Protein AF-A0A346AWR7-F1 (afdb_monomer_lite)

Sequence (156 aa):
MKKRSVLVGLLVLCMLILGGCGEKEKFDKAHAEVMQLMKQAVAVKAENVKVRTNKDFTYNAEDLQKQDEAISAAEQKNQEIMDQVNAKLKEMEEYAESDSSLAPQLESIKTAVEQREKQWQQGIAERKSIANMLKQAVPAGPPSNPWKDVSKFKDQ

Structure (mmCIF, N/CA/C/O backbone):
data_AF-A0A346AWR7-F1
#
_entry.id   AF-A0A346AWR7-F1
#
loop_
_atom_site.group_PDB
_atom_site.id
_atom_site.type_symbol
_atom_site.label_atom_id
_atom_site.label_alt_id
_atom_site.label_comp_id
_atom_site.label_asym_id
_atom_site.label_entity_id
_atom_site.label_seq_id
_atom_site.pdbx_PDB_ins_code
_atom_site.Cartn_x
_atom_site.Cartn_y
_atom_site.Cartn_z
_atom_site.occupancy
_atom_site.B_iso_or_equiv
_atom_site.auth_seq_id
_atom_site.auth_comp_id
_atom_site.auth_asym_id
_atom_site.auth_atom_id
_atom_site.pdbx_PDB_model_num
ATOM 1 N N . MET A 1 1 ? -19.294 -3.311 -28.757 1.00 40.44 1 MET A N 1
ATOM 2 C CA . MET A 1 1 ? -19.649 -3.797 -27.404 1.00 40.44 1 MET A CA 1
ATOM 3 C C . MET A 1 1 ? -18.389 -4.240 -26.668 1.00 40.44 1 MET A C 1
ATOM 5 O O . MET A 1 1 ? -17.868 -5.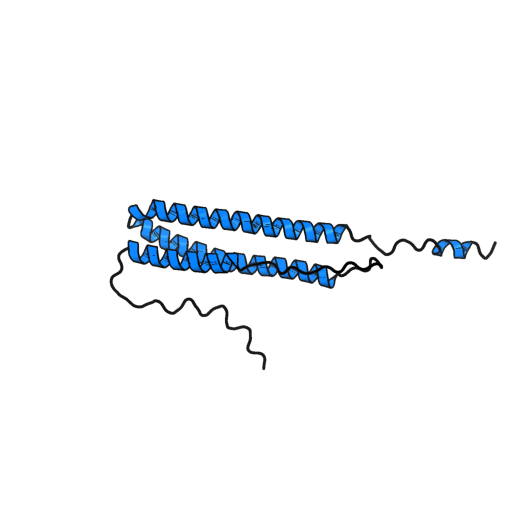300 -26.975 1.00 40.44 1 MET A O 1
ATOM 9 N N . LYS A 1 2 ? -17.872 -3.445 -25.726 1.00 33.34 2 LYS A N 1
ATOM 10 C CA . LYS A 1 2 ? -16.824 -3.883 -24.783 1.00 33.34 2 LYS A CA 1
ATOM 11 C C . LYS A 1 2 ? -17.153 -3.324 -23.397 1.00 33.34 2 LYS A C 1
ATOM 13 O O . LYS A 1 2 ? -16.567 -2.365 -22.920 1.00 33.34 2 LYS A O 1
ATOM 18 N N . LYS A 1 3 ? -18.173 -3.924 -22.781 1.00 43.44 3 LYS A N 1
ATOM 19 C CA . LYS A 1 3 ? -18.485 -3.768 -21.357 1.00 43.44 3 LYS A CA 1
ATOM 20 C C . LYS A 1 3 ? -17.489 -4.632 -20.577 1.00 43.44 3 LYS A C 1
ATOM 22 O O . LYS A 1 3 ? -17.741 -5.819 -20.413 1.00 43.44 3 LYS A O 1
ATOM 27 N N . ARG A 1 4 ? -16.332 -4.091 -20.184 1.00 44.38 4 ARG A N 1
ATOM 28 C CA . ARG A 1 4 ? -15.374 -4.802 -19.307 1.00 44.38 4 ARG A CA 1
ATOM 29 C C . ARG A 1 4 ? -14.678 -3.925 -18.256 1.00 44.38 4 ARG A C 1
ATOM 31 O O . ARG A 1 4 ? -13.740 -4.397 -17.634 1.00 44.38 4 ARG A O 1
ATOM 38 N N . SER A 1 5 ? -15.166 -2.712 -17.990 1.00 42.97 5 SER A N 1
ATOM 39 C CA . SER A 1 5 ? -14.494 -1.797 -17.047 1.00 42.97 5 SER A CA 1
ATOM 40 C C . SER A 1 5 ? -15.334 -1.378 -15.835 1.00 42.97 5 SER A C 1
ATOM 42 O O . SER A 1 5 ? -15.035 -0.365 -15.224 1.00 42.97 5 SER A O 1
ATOM 44 N N . VAL A 1 6 ? -16.375 -2.130 -15.453 1.00 40.44 6 VAL A N 1
ATOM 45 C CA . VAL A 1 6 ? -17.261 -1.743 -14.326 1.00 40.44 6 VAL A CA 1
ATOM 46 C C . VAL A 1 6 ? -17.402 -2.859 -13.284 1.00 40.44 6 VAL A C 1
ATOM 48 O O . VAL A 1 6 ? -18.488 -3.115 -12.788 1.00 40.44 6 VAL A O 1
ATOM 51 N N . LEU A 1 7 ? -16.329 -3.592 -12.971 1.00 39.59 7 LEU A N 1
ATOM 52 C CA . LEU A 1 7 ? -1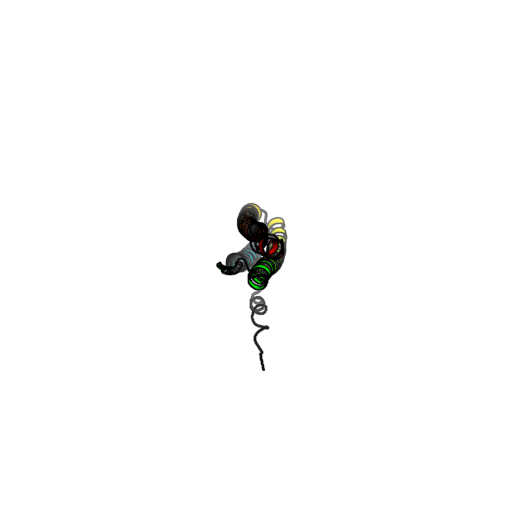6.440 -4.757 -12.074 1.00 39.59 7 LEU A CA 1
ATOM 53 C C . LEU A 1 7 ? -15.372 -4.836 -10.980 1.00 39.59 7 LEU A C 1
ATOM 55 O O . LEU A 1 7 ? -15.073 -5.917 -10.491 1.00 39.59 7 LEU A O 1
ATOM 59 N N . VAL A 1 8 ? -14.822 -3.689 -10.567 1.00 45.47 8 VAL A N 1
ATOM 60 C CA . VAL A 1 8 ? -13.918 -3.621 -9.399 1.00 45.47 8 VAL A CA 1
ATOM 61 C C . VAL A 1 8 ? -14.451 -2.703 -8.284 1.00 45.47 8 VAL A C 1
ATOM 63 O O . VAL A 1 8 ? -13.983 -2.787 -7.160 1.00 45.47 8 VAL A O 1
ATOM 66 N N . GLY A 1 9 ? -15.497 -1.904 -8.527 1.00 41.81 9 GLY A N 1
ATOM 67 C CA . GLY A 1 9 ? -16.008 -0.927 -7.548 1.00 41.81 9 GLY A CA 1
ATOM 68 C C . GLY A 1 9 ? -17.275 -1.310 -6.770 1.00 41.81 9 GLY A C 1
ATOM 69 O O . GLY A 1 9 ? -17.831 -0.449 -6.102 1.00 41.81 9 GLY A O 1
ATOM 70 N N . LEU A 1 10 ? -17.790 -2.545 -6.872 1.00 41.75 10 LEU A N 1
ATOM 71 C CA . LEU A 1 10 ? -19.152 -2.879 -6.405 1.00 41.75 10 LEU A CA 1
ATOM 72 C C . LEU A 1 10 ? -19.227 -4.047 -5.404 1.00 41.75 10 LEU A C 1
ATOM 74 O O . LEU A 1 10 ? -20.160 -4.842 -5.458 1.00 41.75 10 LEU A O 1
ATOM 78 N N . LEU A 1 11 ? -18.251 -4.188 -4.503 1.00 46.62 11 LEU A N 1
ATOM 79 C CA . LEU A 1 11 ? -18.257 -5.260 -3.489 1.00 46.62 11 LEU A CA 1
ATOM 80 C C . LEU A 1 11 ? -18.273 -4.776 -2.030 1.00 46.62 11 LEU A C 1
ATOM 82 O O . LEU A 1 11 ? -18.137 -5.594 -1.129 1.00 46.62 11 LEU A O 1
ATOM 86 N N . VAL A 1 12 ? -18.491 -3.479 -1.781 1.00 53.88 12 VAL A N 1
ATOM 87 C CA . VAL A 1 12 ? -18.510 -2.913 -0.412 1.00 53.88 12 VAL A CA 1
ATOM 88 C C . VAL A 1 12 ? -19.931 -2.562 0.083 1.00 53.88 12 VAL A C 1
ATOM 90 O O . VAL A 1 12 ? -20.120 -2.254 1.252 1.00 53.88 12 VAL A O 1
ATOM 93 N N . LEU A 1 13 ? -20.982 -2.669 -0.744 1.00 42.62 13 LEU A N 1
ATOM 94 C CA . LEU A 1 13 ? -22.300 -2.084 -0.417 1.00 42.62 13 LEU A CA 1
ATOM 95 C C . LEU A 1 13 ? -23.341 -3.021 0.247 1.00 42.62 13 LEU A C 1
ATOM 97 O O . LEU A 1 13 ? -24.512 -2.667 0.298 1.00 42.62 13 LEU A O 1
ATOM 101 N N . CYS A 1 14 ? -22.986 -4.199 0.777 1.00 43.75 14 CYS A N 1
ATOM 102 C CA . CYS A 1 14 ? -24.004 -5.178 1.226 1.00 43.75 14 CYS A CA 1
ATOM 103 C C . CYS A 1 14 ? -23.948 -5.630 2.699 1.00 43.75 14 CYS A C 1
ATOM 105 O O . CYS A 1 14 ? -24.377 -6.741 2.991 1.00 43.75 14 CYS A O 1
ATOM 107 N N . MET A 1 15 ? -23.493 -4.810 3.654 1.00 53.25 15 MET A N 1
ATOM 108 C CA . MET A 1 15 ? -23.552 -5.195 5.084 1.00 53.25 15 MET A CA 1
ATOM 109 C C . MET A 1 15 ? -24.179 -4.148 6.014 1.00 53.25 15 MET A C 1
ATOM 111 O O . MET A 1 15 ? -23.760 -4.007 7.160 1.00 53.25 15 MET A O 1
ATOM 115 N N . LEU A 1 16 ? -25.190 -3.408 5.561 1.00 56.09 16 LEU A N 1
ATOM 116 C CA . LEU A 1 16 ? -25.963 -2.508 6.428 1.00 56.09 16 LEU A CA 1
ATOM 117 C C . LEU A 1 16 ? -27.301 -3.119 6.836 1.00 56.09 16 LEU A C 1
ATOM 119 O O . LEU A 1 16 ? -28.337 -2.555 6.520 1.00 56.09 16 LEU A O 1
ATOM 123 N N . ILE A 1 17 ? -27.298 -4.245 7.549 1.00 59.62 17 ILE A N 1
ATOM 124 C CA . ILE A 1 17 ? -28.433 -4.615 8.405 1.00 59.62 17 ILE A CA 1
ATOM 125 C C . ILE A 1 17 ? -27.887 -5.417 9.584 1.00 59.62 17 ILE A C 1
ATOM 127 O O . ILE A 1 17 ? -27.390 -6.519 9.382 1.00 59.62 17 ILE A O 1
ATOM 131 N N . LEU A 1 18 ? -27.957 -4.843 10.785 1.00 49.41 18 LEU A N 1
ATOM 132 C CA . LEU A 1 18 ? -28.553 -5.434 11.991 1.00 49.41 18 LEU A CA 1
ATOM 133 C C . LEU A 1 18 ? -28.296 -4.472 13.160 1.00 49.41 18 LEU A C 1
ATOM 135 O O . LEU A 1 18 ? -27.162 -4.155 13.503 1.00 49.41 18 LEU A O 1
ATOM 139 N N . GLY A 1 19 ? -29.386 -3.925 13.699 1.00 58.84 19 GLY A N 1
ATOM 140 C CA . GLY A 1 19 ? -29.357 -3.052 14.863 1.00 58.84 19 GLY A CA 1
ATOM 141 C C . GLY A 1 19 ? -28.967 -3.836 16.113 1.00 58.84 19 GLY A C 1
ATOM 142 O O . GLY A 1 19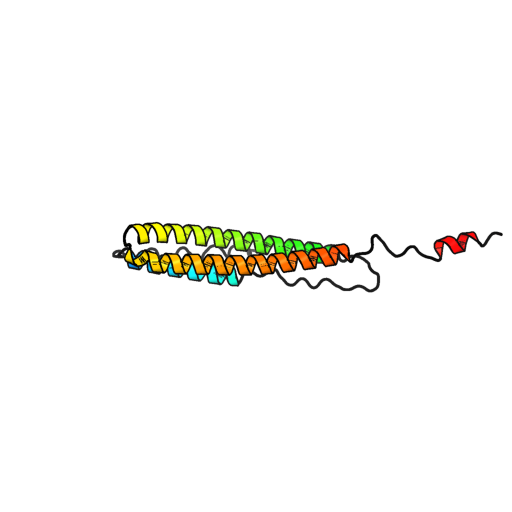 ? -29.525 -4.902 16.365 1.00 58.84 19 GLY A O 1
ATOM 143 N N . GLY A 1 20 ? -28.037 -3.262 16.880 1.00 53.75 20 GLY A N 1
ATOM 144 C CA . GLY A 1 20 ? -27.593 -3.752 18.185 1.00 53.75 20 GLY A CA 1
ATOM 145 C C . GLY A 1 20 ? -26.092 -4.052 18.270 1.00 53.75 20 GLY A C 1
ATOM 146 O O . GLY A 1 20 ? -25.749 -5.126 18.732 1.00 53.75 20 GLY A O 1
ATOM 147 N N . CYS A 1 21 ? -25.202 -3.144 17.849 1.00 60.19 21 CYS A N 1
ATOM 148 C CA . CYS A 1 21 ? -23.750 -3.385 17.885 1.00 60.19 21 CYS A CA 1
ATOM 149 C C . CYS A 1 21 ? -23.062 -2.452 18.883 1.00 60.19 21 CYS A C 1
ATOM 151 O O . CYS A 1 21 ? -23.033 -1.237 18.667 1.00 60.19 21 CYS A O 1
ATOM 153 N N . GLY A 1 22 ? -22.500 -2.999 19.965 1.00 78.25 22 GLY A N 1
ATOM 154 C CA . GLY A 1 22 ? -21.570 -2.255 20.823 1.00 78.25 22 GLY A CA 1
ATOM 155 C C . GLY A 1 22 ? -20.339 -1.780 20.037 1.00 78.25 22 GLY A C 1
ATOM 156 O O . GLY A 1 22 ? -20.064 -2.284 18.947 1.00 78.25 22 GLY A O 1
ATOM 157 N N . GLU A 1 23 ? -19.583 -0.828 20.591 1.00 84.94 23 GLU A N 1
ATOM 158 C CA . GLU A 1 23 ? -18.374 -0.269 19.951 1.00 84.94 23 GLU A CA 1
ATOM 159 C C . GLU A 1 23 ? -17.393 -1.358 19.498 1.00 84.94 23 GLU A C 1
ATOM 161 O O . GLU A 1 23 ? -16.874 -1.315 18.385 1.00 84.94 23 GLU A O 1
ATOM 166 N N . LYS A 1 24 ? -17.260 -2.426 20.291 1.00 87.50 24 LYS A N 1
ATOM 167 C CA . LYS A 1 24 ? -16.467 -3.604 19.936 1.00 87.50 24 LYS A CA 1
ATOM 168 C C . LYS A 1 24 ? -16.891 -4.274 18.623 1.00 87.50 24 LYS A C 1
ATOM 170 O O . LYS A 1 24 ? -16.038 -4.641 17.825 1.00 87.50 24 LYS A O 1
ATOM 175 N N . GLU A 1 25 ? -18.186 -4.445 18.377 1.00 89.31 25 GLU A N 1
ATOM 176 C CA . GLU A 1 25 ? -18.661 -5.124 17.165 1.00 89.31 25 GLU A CA 1
ATOM 177 C C . GLU A 1 25 ? -18.480 -4.247 15.919 1.00 89.31 25 GLU A C 1
ATOM 179 O O . GLU A 1 25 ? -18.093 -4.742 14.858 1.00 89.31 25 GLU A O 1
ATOM 184 N N . LYS A 1 26 ? -18.678 -2.928 16.054 1.00 90.38 26 LYS A N 1
ATOM 185 C CA . LYS A 1 26 ? -18.368 -1.970 14.982 1.00 90.38 26 LYS A CA 1
ATOM 186 C C . LYS A 1 26 ? -16.872 -1.972 14.659 1.00 90.38 26 LYS A C 1
ATOM 188 O O . LYS A 1 26 ? -16.500 -2.018 13.487 1.00 90.38 26 LYS A O 1
ATOM 193 N N . PHE A 1 27 ? -16.031 -1.998 15.692 1.00 92.06 27 PHE A N 1
ATOM 194 C CA . PHE A 1 27 ? -14.583 -2.098 15.561 1.00 92.06 27 PHE A CA 1
ATOM 195 C C . PHE A 1 27 ? -14.157 -3.394 14.868 1.00 92.06 27 PHE A C 1
ATOM 197 O O . PHE A 1 27 ? -13.378 -3.351 13.918 1.00 92.06 27 PHE A O 1
ATOM 204 N N . ASP A 1 28 ? -14.695 -4.541 15.286 1.00 91.50 28 ASP A N 1
ATOM 205 C CA . ASP A 1 28 ? -14.362 -5.841 14.698 1.00 91.50 28 ASP A CA 1
ATOM 206 C C . ASP A 1 28 ? -14.797 -5.922 13.221 1.00 91.50 28 ASP A C 1
ATOM 208 O O . ASP A 1 28 ? -14.078 -6.477 12.382 1.00 91.50 28 ASP A O 1
ATOM 212 N N . LYS A 1 29 ? -15.925 -5.297 12.860 1.00 93.19 29 LYS A N 1
ATOM 213 C CA . LYS A 1 29 ? -16.356 -5.167 11.463 1.00 93.19 29 LYS A CA 1
ATOM 214 C C . LYS A 1 29 ? -15.422 -4.271 10.647 1.00 93.19 29 LYS A C 1
ATOM 216 O O . LYS A 1 29 ? -14.986 -4.678 9.570 1.00 93.19 29 LYS A O 1
ATOM 221 N N . ALA A 1 30 ? -15.085 -3.085 11.152 1.00 92.62 30 ALA A N 1
ATOM 222 C CA . ALA A 1 30 ? -14.153 -2.179 10.483 1.00 92.62 30 ALA A CA 1
ATOM 223 C C . ALA A 1 30 ? -12.767 -2.828 10.315 1.00 92.62 30 ALA A C 1
ATOM 225 O O . ALA A 1 30 ? -12.169 -2.750 9.242 1.00 92.62 30 ALA A O 1
ATOM 226 N N . HIS A 1 31 ? -12.304 -3.584 11.314 1.00 93.25 31 HIS A N 1
ATOM 227 C CA . HIS A 1 31 ? -11.087 -4.386 11.225 1.00 93.25 31 HIS A CA 1
ATOM 228 C C . HIS A 1 31 ? -11.166 -5.436 10.104 1.00 93.25 31 HIS A C 1
ATOM 230 O O . HIS A 1 31 ? -10.219 -5.585 9.329 1.00 93.25 31 HIS A O 1
ATOM 236 N N . ALA A 1 32 ? -12.288 -6.148 9.966 1.00 93.94 32 ALA A N 1
ATOM 237 C CA . ALA A 1 32 ? -12.471 -7.111 8.880 1.00 93.94 32 ALA A CA 1
ATOM 238 C C . ALA A 1 32 ? -12.411 -6.439 7.494 1.00 93.94 32 ALA A C 1
ATOM 240 O O . ALA A 1 32 ? -11.786 -6.977 6.574 1.00 93.94 32 ALA A O 1
ATOM 241 N N . GLU A 1 33 ? -12.998 -5.248 7.358 1.00 93.44 33 GLU A N 1
ATOM 242 C CA . GLU A 1 33 ? -12.930 -4.437 6.137 1.00 93.44 33 GLU A CA 1
ATOM 243 C C . GLU A 1 33 ? -11.488 -3.988 5.839 1.00 93.44 33 GLU A C 1
ATOM 245 O O . GLU A 1 33 ? -11.022 -4.162 4.708 1.00 93.44 33 GLU A O 1
ATOM 250 N N . VAL A 1 34 ? -10.733 -3.531 6.849 1.00 94.00 34 VAL A N 1
ATOM 251 C CA . VAL A 1 34 ? -9.290 -3.239 6.725 1.00 94.00 34 VAL A CA 1
ATOM 252 C C . VAL A 1 34 ? -8.534 -4.473 6.238 1.00 94.00 34 VAL A C 1
ATOM 254 O O . VAL A 1 34 ? -7.782 -4.392 5.269 1.00 94.00 34 VAL A O 1
ATOM 257 N N . MET A 1 35 ? -8.764 -5.646 6.829 1.00 91.56 35 MET A N 1
ATOM 258 C CA . MET A 1 35 ? -8.087 -6.881 6.419 1.00 91.56 35 MET A CA 1
ATOM 259 C C . MET A 1 35 ? -8.430 -7.291 4.981 1.00 91.56 35 MET A C 1
ATOM 261 O O . MET A 1 35 ? -7.576 -7.819 4.262 1.00 91.56 35 MET A O 1
ATOM 265 N N . GLN A 1 36 ? -9.657 -7.042 4.525 1.00 92.94 36 GLN A N 1
ATOM 266 C CA . GLN A 1 36 ? -10.044 -7.274 3.136 1.00 92.94 36 GLN A CA 1
ATOM 267 C C . GLN A 1 36 ? -9.355 -6.293 2.179 1.00 92.94 36 GLN A C 1
ATOM 269 O O . GLN A 1 36 ? -8.866 -6.715 1.128 1.00 92.94 36 GLN A O 1
ATOM 274 N N . LEU A 1 37 ? -9.283 -5.009 2.528 1.00 93.50 37 LEU A N 1
ATOM 275 C CA . LEU A 1 37 ? -8.558 -4.003 1.748 1.00 93.50 37 LEU A CA 1
ATOM 276 C C . LEU A 1 37 ? -7.062 -4.326 1.688 1.00 93.50 37 LEU A C 1
ATOM 278 O O . LEU A 1 37 ? -6.471 -4.310 0.612 1.00 93.50 37 LEU A O 1
ATOM 282 N N . MET A 1 38 ? -6.465 -4.759 2.797 1.00 90.81 38 MET A N 1
ATOM 283 C CA . MET A 1 38 ? -5.063 -5.176 2.846 1.00 90.81 38 MET A CA 1
ATOM 284 C C . MET A 1 38 ? -4.781 -6.391 1.957 1.00 90.81 38 MET A C 1
ATOM 286 O O . MET A 1 38 ? -3.758 -6.432 1.272 1.00 90.81 38 MET A O 1
ATOM 290 N N . LYS A 1 39 ? -5.705 -7.358 1.871 1.00 90.69 39 LYS A N 1
ATOM 291 C CA . LYS A 1 39 ? -5.603 -8.461 0.895 1.00 90.69 39 LYS A CA 1
ATOM 292 C C . LYS A 1 39 ? -5.621 -7.952 -0.547 1.00 90.69 39 LYS A C 1
ATOM 294 O O . LYS A 1 39 ? -4.856 -8.447 -1.374 1.00 90.69 39 LYS A O 1
ATOM 299 N N . GLN A 1 40 ? -6.459 -6.960 -0.852 1.00 89.69 40 GLN A N 1
ATOM 300 C CA . GLN A 1 40 ? -6.478 -6.327 -2.174 1.00 89.69 40 GLN A CA 1
ATOM 301 C C . GLN A 1 40 ? -5.168 -5.586 -2.455 1.00 89.69 40 GLN A C 1
ATOM 303 O O . GLN A 1 40 ? -4.621 -5.733 -3.546 1.00 89.69 40 GLN A O 1
ATOM 308 N N . ALA A 1 41 ? -4.623 -4.873 -1.465 1.00 86.06 41 ALA A N 1
ATOM 309 C CA . ALA A 1 41 ? -3.341 -4.185 -1.568 1.00 86.06 41 ALA A CA 1
ATOM 310 C C . ALA A 1 41 ? -2.201 -5.176 -1.859 1.00 86.06 41 ALA A C 1
ATOM 312 O O . ALA A 1 41 ? -1.390 -4.956 -2.753 1.00 86.06 41 ALA A O 1
ATOM 313 N N . VAL A 1 42 ? -2.142 -6.320 -1.167 1.00 84.44 42 VAL A N 1
ATOM 314 C CA . VAL A 1 42 ? -1.143 -7.382 -1.428 1.00 84.44 42 VAL A CA 1
ATOM 315 C C . VAL A 1 42 ? -1.249 -7.948 -2.851 1.00 84.44 42 VAL A C 1
ATOM 317 O O . VAL A 1 42 ? -0.244 -8.353 -3.440 1.00 84.44 42 VAL A O 1
ATOM 320 N N . ALA A 1 43 ? -2.448 -7.960 -3.431 1.00 87.06 43 ALA A N 1
ATOM 321 C CA . ALA A 1 43 ? -2.650 -8.381 -4.813 1.00 87.06 43 ALA A CA 1
ATOM 322 C C . ALA A 1 43 ? -2.188 -7.331 -5.844 1.00 87.06 43 ALA A C 1
ATOM 324 O O . ALA A 1 43 ? -2.034 -7.674 -7.019 1.00 87.06 43 ALA A O 1
ATOM 325 N N . VAL A 1 44 ? -1.941 -6.078 -5.440 1.00 86.00 44 VAL A N 1
ATOM 326 C CA . VAL A 1 44 ? -1.380 -5.046 -6.321 1.00 86.00 44 VAL A CA 1
ATOM 327 C C . VAL A 1 44 ? 0.093 -5.341 -6.576 1.00 86.00 44 VAL A C 1
ATOM 329 O O . VAL A 1 44 ? 0.960 -5.138 -5.727 1.00 86.00 44 VAL A O 1
ATOM 332 N N . LYS A 1 45 ? 0.376 -5.809 -7.789 1.00 77.62 45 LYS A N 1
ATOM 333 C CA . LYS A 1 45 ? 1.728 -6.036 -8.294 1.00 77.62 45 LYS A CA 1
ATOM 334 C C . LYS A 1 45 ? 1.893 -5.253 -9.587 1.00 77.62 45 LYS A C 1
ATOM 336 O O . LYS A 1 45 ? 1.010 -5.301 -10.439 1.00 77.62 45 LYS A O 1
ATOM 341 N N . ALA A 1 46 ? 3.030 -4.582 -9.746 1.00 71.12 46 ALA A N 1
ATOM 342 C CA . ALA A 1 46 ? 3.446 -4.115 -11.061 1.00 71.12 46 ALA A CA 1
ATOM 343 C C . ALA A 1 46 ? 3.708 -5.346 -11.942 1.00 71.12 46 ALA A C 1
ATOM 345 O O . ALA A 1 46 ? 4.426 -6.265 -11.526 1.00 71.12 46 ALA A O 1
ATOM 346 N N . GLU A 1 47 ? 3.100 -5.391 -13.127 1.00 70.69 47 GLU A N 1
ATOM 347 C CA . GLU A 1 47 ? 3.311 -6.495 -14.060 1.00 70.69 47 GLU A CA 1
ATOM 348 C C . GLU A 1 47 ? 4.799 -6.624 -14.410 1.00 70.69 47 GLU A C 1
ATOM 350 O O . GLU A 1 47 ? 5.520 -5.639 -14.586 1.00 70.69 47 GLU A O 1
ATOM 355 N N . ASN A 1 48 ? 5.284 -7.865 -14.498 1.00 64.38 48 ASN A N 1
ATOM 356 C CA . ASN A 1 48 ? 6.652 -8.130 -14.929 1.00 64.38 48 ASN A CA 1
ATOM 357 C C . ASN A 1 48 ? 6.723 -7.986 -16.453 1.00 64.38 48 ASN A C 1
ATOM 359 O O . ASN A 1 48 ? 6.547 -8.959 -17.187 1.00 64.38 48 ASN A O 1
ATOM 363 N N . VAL A 1 49 ? 6.980 -6.770 -16.928 1.00 63.41 49 VAL A N 1
ATOM 364 C CA . VAL A 1 49 ? 7.207 -6.513 -18.351 1.00 63.41 49 VAL A CA 1
ATOM 365 C C . VAL A 1 49 ? 8.583 -7.057 -18.731 1.00 63.41 49 VAL A C 1
ATOM 367 O O . VAL A 1 49 ? 9.615 -6.584 -18.255 1.00 63.41 49 VAL A O 1
ATOM 370 N N . LYS A 1 50 ? 8.608 -8.097 -19.571 1.00 66.06 50 LYS A N 1
ATOM 371 C CA . LYS A 1 50 ? 9.854 -8.656 -20.103 1.00 66.06 50 LYS A CA 1
ATOM 372 C C . LYS A 1 50 ? 10.418 -7.688 -21.139 1.00 66.06 50 LYS A C 1
ATOM 374 O O . LYS A 1 50 ? 9.975 -7.689 -22.283 1.00 66.06 50 LYS A O 1
ATOM 379 N N . VAL A 1 51 ? 11.408 -6.897 -20.742 1.00 62.16 51 VAL A N 1
ATOM 380 C CA . VAL A 1 51 ? 12.175 -6.070 -21.678 1.00 62.16 51 VAL A CA 1
ATOM 381 C C . VAL A 1 51 ? 12.978 -7.008 -22.577 1.00 62.16 51 VAL A C 1
ATOM 383 O O . VAL A 1 51 ? 13.773 -7.819 -22.091 1.00 62.16 51 VAL A O 1
ATOM 386 N N . ARG A 1 52 ? 12.720 -6.973 -23.889 1.00 62.41 52 ARG A N 1
ATOM 387 C CA . ARG A 1 52 ? 13.444 -7.823 -24.843 1.00 62.41 52 ARG A CA 1
ATOM 388 C C . ARG A 1 52 ? 14.934 -7.464 -24.841 1.00 62.41 52 ARG A C 1
ATOM 390 O O . ARG A 1 52 ? 15.311 -6.308 -24.736 1.00 62.41 52 ARG A O 1
ATOM 397 N N . THR A 1 53 ? 15.812 -8.445 -24.982 1.00 58.91 53 THR A N 1
ATOM 398 C CA . THR A 1 53 ? 17.223 -8.190 -25.294 1.00 58.91 53 THR A CA 1
ATOM 399 C C . THR A 1 53 ? 17.405 -8.420 -26.785 1.00 58.91 53 THR A C 1
ATOM 401 O O . THR A 1 53 ? 17.281 -9.543 -27.271 1.00 58.91 53 THR A O 1
ATOM 404 N N . ASN A 1 54 ? 17.634 -7.358 -27.546 1.00 56.03 54 ASN A N 1
ATOM 405 C CA . ASN A 1 54 ? 17.912 -7.436 -28.974 1.00 56.03 54 ASN A CA 1
ATOM 406 C C . ASN A 1 54 ? 19.400 -7.210 -29.249 1.00 56.03 54 ASN A C 1
ATOM 408 O O . ASN A 1 54 ? 20.048 -6.349 -28.661 1.00 56.03 54 ASN A O 1
ATOM 412 N N . LYS A 1 55 ? 19.934 -8.033 -30.159 1.00 53.09 55 LYS A N 1
ATOM 413 C CA . LYS A 1 55 ? 21.353 -8.062 -30.548 1.00 53.09 55 LYS A CA 1
ATOM 414 C C . LYS A 1 55 ? 21.813 -6.789 -31.263 1.00 53.09 55 LYS A C 1
ATOM 416 O O . LYS A 1 55 ? 23.010 -6.538 -31.339 1.00 53.09 55 LYS A O 1
ATOM 421 N N . ASP A 1 56 ? 20.865 -5.992 -31.741 1.00 53.62 56 ASP A N 1
ATOM 422 C CA . ASP A 1 56 ? 21.125 -4.858 -32.626 1.00 53.62 56 ASP A CA 1
ATOM 423 C C . ASP A 1 56 ? 21.167 -3.526 -31.857 1.00 53.62 56 ASP A C 1
ATOM 425 O O . ASP A 1 56 ? 21.213 -2.465 -32.474 1.00 53.62 56 ASP A O 1
ATOM 429 N N . PHE A 1 57 ? 21.102 -3.575 -30.516 1.00 51.94 57 PHE A N 1
ATOM 430 C CA . PHE A 1 57 ? 21.044 -2.415 -29.611 1.00 51.94 57 PHE A CA 1
ATOM 431 C C . PHE A 1 57 ? 19.930 -1.404 -29.942 1.00 51.94 57 PHE A C 1
ATOM 433 O O . PHE A 1 57 ? 19.925 -0.285 -29.430 1.00 51.94 57 PHE A O 1
ATOM 440 N N . THR A 1 58 ? 18.967 -1.780 -30.789 1.00 55.16 58 THR A N 1
ATOM 441 C CA . THR A 1 58 ? 17.778 -0.978 -31.052 1.00 55.16 58 THR A CA 1
ATOM 442 C C . THR A 1 58 ? 16.905 -0.975 -29.804 1.00 55.16 58 THR A C 1
ATOM 444 O O . THR A 1 58 ? 16.750 -1.961 -29.103 1.00 55.16 58 THR A O 1
ATOM 447 N N . TYR A 1 59 ? 16.384 0.175 -29.431 1.00 62.06 59 TYR A N 1
ATOM 448 C CA . TYR A 1 59 ? 15.721 0.332 -28.145 1.00 62.06 59 TYR A CA 1
ATOM 449 C C . TYR A 1 59 ? 14.312 -0.284 -28.168 1.00 62.06 59 TYR A C 1
ATOM 451 O O . TYR A 1 59 ? 13.540 0.001 -29.083 1.00 62.06 59 TYR A O 1
ATOM 459 N N . ASN A 1 60 ? 13.915 -1.055 -27.147 1.00 68.69 60 ASN A N 1
ATOM 460 C CA . ASN A 1 60 ? 12.501 -1.413 -26.965 1.00 68.69 60 ASN A CA 1
ATOM 461 C C . ASN A 1 60 ? 11.783 -0.302 -26.190 1.00 68.69 60 ASN A C 1
ATOM 463 O O . ASN A 1 60 ? 11.305 -0.521 -25.077 1.00 68.69 60 ASN A O 1
ATOM 467 N N . ALA A 1 61 ? 11.739 0.905 -26.763 1.00 73.19 61 ALA A N 1
ATOM 468 C CA . ALA A 1 61 ? 11.101 2.075 -26.148 1.00 73.19 61 ALA A CA 1
ATOM 469 C C . ALA A 1 61 ? 9.727 1.773 -25.588 1.00 73.19 61 ALA A C 1
ATOM 471 O O . ALA A 1 61 ? 9.394 2.155 -24.473 1.00 73.19 61 ALA A O 1
ATOM 472 N N . GLU A 1 62 ? 8.979 1.019 -26.376 1.00 77.25 62 GLU A N 1
ATOM 473 C CA . GLU A 1 62 ? 7.646 0.571 -26.058 1.00 77.25 62 GLU A CA 1
ATOM 474 C C . GLU A 1 62 ? 7.622 -0.379 -24.850 1.00 77.25 62 GLU A C 1
ATOM 476 O O . GLU A 1 62 ? 6.730 -0.271 -24.017 1.00 77.25 62 GLU A O 1
ATOM 481 N N . ASP A 1 63 ? 8.599 -1.284 -24.705 1.00 78.62 63 ASP A N 1
ATOM 482 C CA . ASP A 1 63 ? 8.653 -2.221 -23.573 1.00 78.62 63 ASP A CA 1
ATOM 483 C C . ASP A 1 63 ? 9.012 -1.481 -22.267 1.00 78.62 63 ASP A C 1
ATOM 485 O O . ASP A 1 63 ? 8.451 -1.782 -21.215 1.00 78.62 63 ASP A O 1
ATOM 489 N N . LEU A 1 64 ? 9.904 -0.484 -22.324 1.00 78.75 64 LEU A N 1
ATOM 490 C CA . LEU A 1 64 ? 10.265 0.335 -21.157 1.00 78.75 64 LEU A CA 1
ATOM 491 C C . LEU A 1 64 ? 9.175 1.341 -20.784 1.00 78.75 64 LEU A C 1
ATOM 493 O O . LEU A 1 64 ? 8.910 1.533 -19.600 1.00 78.75 64 LEU A O 1
ATOM 497 N N . GLN A 1 65 ? 8.489 1.914 -21.772 1.00 83.62 65 GLN A N 1
ATOM 498 C CA . GLN A 1 65 ? 7.300 2.726 -21.535 1.00 83.62 65 GLN A CA 1
ATOM 499 C C . GLN A 1 65 ? 6.191 1.891 -20.878 1.00 83.62 65 GLN A C 1
ATOM 501 O O . GLN A 1 65 ? 5.635 2.307 -19.867 1.00 83.62 65 GLN A O 1
ATOM 506 N N . LYS A 1 66 ? 5.921 0.676 -21.377 1.00 84.62 66 LYS A N 1
ATOM 507 C CA . LYS A 1 66 ? 4.963 -0.252 -20.749 1.00 84.62 66 LYS A CA 1
ATOM 508 C C . LYS A 1 66 ? 5.359 -0.612 -19.320 1.00 84.62 66 LYS A C 1
ATOM 510 O O . LYS A 1 66 ? 4.489 -0.785 -18.472 1.00 84.62 66 LYS A O 1
ATOM 515 N N . GLN A 1 67 ? 6.657 -0.731 -19.038 1.00 84.38 67 GLN A N 1
ATOM 516 C CA . GLN A 1 67 ? 7.145 -0.967 -17.682 1.00 84.38 67 GLN A CA 1
ATOM 517 C C . GLN A 1 67 ? 6.880 0.234 -16.760 1.00 84.38 67 GLN A C 1
ATOM 519 O O . GLN A 1 67 ? 6.405 0.031 -15.643 1.00 84.38 67 GLN A O 1
ATOM 524 N N . ASP A 1 68 ? 7.136 1.464 -17.217 1.00 86.31 68 ASP A N 1
ATOM 525 C CA . ASP A 1 68 ? 6.831 2.684 -16.456 1.00 86.31 68 ASP A CA 1
ATOM 526 C C . ASP A 1 68 ? 5.321 2.830 -16.203 1.00 86.31 68 ASP A C 1
ATOM 528 O O . ASP A 1 68 ? 4.904 3.102 -15.077 1.00 86.31 68 ASP A O 1
ATOM 532 N N . GLU A 1 69 ? 4.494 2.589 -17.226 1.00 90.25 69 GLU A N 1
ATOM 533 C CA . GLU A 1 69 ? 3.030 2.613 -17.125 1.00 90.25 69 GLU A CA 1
ATOM 534 C C . GLU A 1 69 ? 2.518 1.558 -16.133 1.00 90.25 69 GLU A C 1
ATOM 536 O O . GLU A 1 69 ? 1.667 1.859 -15.297 1.00 90.25 69 GLU A O 1
ATOM 541 N N . ALA A 1 70 ? 3.070 0.339 -16.160 1.00 89.12 70 ALA A N 1
ATOM 542 C CA . ALA A 1 70 ? 2.705 -0.723 -15.223 1.00 89.12 70 ALA A CA 1
ATOM 543 C C . ALA A 1 70 ? 3.092 -0.393 -13.771 1.00 89.12 70 ALA A C 1
ATOM 545 O O . ALA A 1 70 ? 2.345 -0.721 -12.847 1.00 89.12 70 ALA A O 1
ATOM 546 N N . ILE A 1 71 ? 4.243 0.256 -13.558 1.00 90.31 71 ILE A N 1
ATOM 547 C CA . ILE A 1 71 ? 4.655 0.740 -12.234 1.00 90.31 71 ILE A CA 1
ATOM 548 C C . ILE A 1 71 ? 3.701 1.843 -11.768 1.00 90.31 71 ILE A C 1
ATOM 550 O O . ILE A 1 71 ? 3.152 1.736 -10.675 1.00 90.31 71 ILE A O 1
ATOM 554 N N . SER A 1 72 ? 3.441 2.851 -12.603 1.00 92.06 72 SER A N 1
ATOM 555 C CA . SER A 1 72 ? 2.567 3.976 -12.255 1.00 92.06 72 SER A CA 1
ATOM 556 C C . SER A 1 72 ? 1.128 3.532 -11.966 1.00 92.06 72 SER A C 1
ATOM 558 O O . SER A 1 72 ? 0.536 3.960 -10.976 1.00 92.06 72 SER A O 1
ATOM 560 N N . ALA A 1 73 ? 0.583 2.604 -12.758 1.00 91.62 73 ALA A N 1
ATOM 561 C CA . ALA A 1 73 ? -0.744 2.040 -12.521 1.00 91.62 73 ALA A CA 1
ATOM 562 C C . ALA A 1 73 ? -0.816 1.254 -11.201 1.00 91.62 73 ALA A C 1
ATOM 564 O O . ALA A 1 73 ? -1.819 1.324 -10.486 1.00 91.62 73 ALA A O 1
ATOM 565 N N . ALA A 1 74 ? 0.243 0.515 -10.851 1.00 91.81 74 ALA A N 1
ATOM 566 C CA . ALA A 1 74 ? 0.327 -0.167 -9.563 1.00 91.81 74 ALA A CA 1
ATOM 567 C C . ALA A 1 74 ? 0.408 0.831 -8.396 1.00 91.81 74 ALA A C 1
ATOM 569 O O . ALA A 1 74 ? -0.232 0.601 -7.372 1.00 91.81 74 ALA A O 1
ATOM 570 N N . GLU A 1 75 ? 1.134 1.941 -8.556 1.00 94.19 75 GLU A N 1
ATOM 571 C CA . GLU A 1 75 ? 1.195 3.023 -7.566 1.00 94.19 75 GLU A CA 1
ATOM 572 C C . GLU A 1 75 ? -0.153 3.671 -7.320 1.00 94.19 75 GLU A C 1
ATOM 574 O O . GLU A 1 75 ? -0.592 3.738 -6.172 1.00 94.19 75 GLU A O 1
ATOM 579 N N . GLN A 1 76 ? -0.849 4.055 -8.386 1.00 94.94 76 GLN A N 1
ATOM 580 C CA . GLN A 1 76 ? -2.170 4.650 -8.260 1.00 94.94 76 GLN A CA 1
ATOM 581 C C . GLN A 1 76 ? -3.148 3.695 -7.565 1.00 94.94 76 GLN A C 1
ATOM 583 O O . GLN A 1 76 ? -3.826 4.079 -6.615 1.00 94.94 76 GLN A O 1
ATOM 588 N N . LYS A 1 77 ? -3.177 2.422 -7.977 1.00 93.12 77 LYS A N 1
ATOM 589 C CA . LYS A 1 77 ? -4.073 1.432 -7.372 1.00 93.12 77 LYS A CA 1
ATOM 590 C C . LYS A 1 77 ? -3.743 1.162 -5.902 1.00 93.12 77 LYS A C 1
ATOM 592 O O . LYS A 1 77 ? -4.654 0.959 -5.105 1.00 93.12 77 LYS A O 1
ATOM 597 N N . ASN A 1 78 ? -2.460 1.122 -5.532 1.00 93.81 78 ASN A N 1
ATOM 598 C CA . ASN A 1 78 ? -2.069 0.961 -4.132 1.00 93.81 78 ASN A CA 1
ATOM 599 C C . ASN A 1 78 ? -2.502 2.174 -3.302 1.00 93.81 78 ASN A C 1
ATOM 601 O O . ASN A 1 78 ? -3.079 1.984 -2.237 1.00 93.81 78 ASN A O 1
ATOM 605 N N . GLN A 1 79 ? -2.301 3.391 -3.818 1.00 94.75 79 GLN A N 1
ATOM 606 C CA . GLN A 1 79 ? -2.726 4.623 -3.155 1.00 94.75 79 GLN A CA 1
ATOM 607 C C . GLN A 1 79 ? -4.240 4.639 -2.905 1.00 94.75 79 GLN A C 1
ATOM 609 O O . GLN A 1 79 ? -4.664 4.837 -1.772 1.00 94.75 79 GLN A O 1
ATOM 614 N N . GLU A 1 80 ? -5.051 4.328 -3.920 1.00 94.69 80 GLU A N 1
ATOM 615 C CA . GLU A 1 80 ? -6.517 4.281 -3.800 1.00 94.69 80 GLU A CA 1
ATOM 616 C C . GLU A 1 80 ? -6.999 3.276 -2.737 1.00 94.69 80 GLU A C 1
ATOM 618 O O . GLU A 1 80 ? -8.014 3.497 -2.071 1.00 94.69 80 GLU A O 1
ATOM 623 N N . ILE A 1 81 ? -6.290 2.155 -2.568 1.00 93.19 81 ILE A N 1
ATOM 624 C CA . ILE A 1 81 ? -6.598 1.171 -1.522 1.00 93.19 81 ILE A CA 1
ATOM 625 C C . ILE A 1 81 ? -6.155 1.691 -0.151 1.00 93.19 81 ILE A C 1
ATOM 627 O O . ILE A 1 81 ? -6.903 1.555 0.815 1.00 93.19 81 ILE A O 1
ATOM 631 N N . MET A 1 82 ? -4.971 2.296 -0.053 1.00 95.25 82 MET A N 1
ATOM 632 C CA . MET A 1 82 ? -4.451 2.832 1.207 1.00 95.25 82 MET A CA 1
ATOM 633 C C . MET A 1 82 ? -5.280 4.008 1.727 1.00 95.25 82 MET A C 1
ATOM 635 O O . MET A 1 82 ? -5.493 4.105 2.932 1.00 95.25 82 MET A O 1
ATOM 639 N N . ASP A 1 83 ? -5.834 4.837 0.845 1.00 95.88 83 ASP A N 1
ATOM 640 C CA . ASP A 1 83 ? -6.767 5.898 1.228 1.00 95.88 83 ASP A CA 1
ATOM 641 C C . ASP A 1 83 ? -8.034 5.316 1.880 1.00 95.88 83 ASP A C 1
ATOM 643 O O . ASP A 1 83 ? -8.497 5.815 2.908 1.00 95.88 83 ASP A O 1
ATOM 647 N N . GLN A 1 84 ? -8.556 4.203 1.350 1.00 95.38 84 GLN A N 1
ATOM 648 C CA . GLN A 1 84 ? -9.687 3.486 1.953 1.00 95.38 84 GLN A CA 1
ATOM 649 C C . GLN A 1 84 ? -9.314 2.826 3.286 1.00 95.38 84 GLN A C 1
ATOM 651 O O . GLN A 1 84 ? -10.103 2.867 4.229 1.00 95.38 84 GLN A O 1
ATOM 656 N N . VAL A 1 85 ? -8.115 2.241 3.389 1.00 95.81 85 VAL A N 1
ATOM 657 C CA . VAL A 1 85 ? -7.609 1.678 4.651 1.00 95.81 85 VAL A CA 1
ATOM 658 C C . VAL A 1 85 ? -7.508 2.771 5.712 1.00 95.81 85 VAL A C 1
ATOM 660 O O . VAL A 1 85 ? -8.005 2.582 6.817 1.00 95.81 85 VAL A O 1
ATOM 663 N N . ASN A 1 86 ? -6.939 3.928 5.376 1.00 95.56 86 ASN A N 1
ATOM 664 C CA . ASN A 1 86 ? -6.787 5.050 6.300 1.00 95.56 86 ASN A CA 1
ATOM 665 C C . ASN A 1 86 ? -8.140 5.607 6.757 1.00 95.56 86 ASN A C 1
ATOM 667 O O . ASN A 1 86 ? -8.311 5.901 7.939 1.00 95.56 86 ASN A O 1
ATOM 671 N N . ALA A 1 87 ? -9.124 5.694 5.856 1.00 95.25 87 ALA A N 1
ATOM 672 C CA . ALA A 1 87 ? -10.486 6.070 6.228 1.00 95.25 87 ALA A CA 1
ATOM 673 C C . ALA A 1 87 ? -11.091 5.087 7.247 1.00 95.25 87 ALA A C 1
ATOM 675 O O . ALA A 1 87 ? -11.672 5.512 8.242 1.00 95.25 87 ALA A O 1
ATOM 676 N N . LYS A 1 88 ? -10.890 3.777 7.052 1.00 93.31 88 LYS A N 1
ATOM 677 C CA . LYS A 1 88 ? -11.373 2.744 7.981 1.00 93.31 88 LYS A CA 1
ATOM 678 C C . LYS A 1 88 ? -10.632 2.740 9.312 1.00 93.31 88 LYS A C 1
ATOM 680 O O . LYS A 1 88 ? -11.261 2.574 10.349 1.00 93.31 88 LYS A O 1
ATOM 685 N N . LEU A 1 89 ? -9.320 2.967 9.309 1.00 96.31 89 LEU A N 1
ATOM 686 C CA . LEU A 1 89 ? -8.549 3.124 10.544 1.00 96.31 89 LEU A CA 1
ATOM 687 C C . LEU A 1 89 ? -9.040 4.319 11.363 1.00 96.31 89 LEU A C 1
ATOM 689 O O . LEU A 1 89 ? -9.093 4.217 12.582 1.00 96.31 89 LEU A O 1
ATOM 693 N N . LYS A 1 90 ? -9.462 5.404 10.705 1.00 95.19 90 LYS A N 1
ATOM 694 C CA . LYS A 1 90 ? -10.072 6.555 11.374 1.00 95.19 90 LYS A CA 1
ATOM 695 C C . LYS A 1 90 ? -11.437 6.228 11.989 1.00 95.19 90 LYS A C 1
ATOM 697 O O . LYS A 1 90 ? -11.691 6.614 13.120 1.00 95.19 90 LYS A O 1
ATOM 702 N N . GLU A 1 91 ? -12.286 5.456 11.306 1.00 93.56 91 GLU A N 1
ATOM 703 C CA . GLU A 1 91 ? -13.526 4.940 11.921 1.00 93.56 91 GLU A CA 1
ATOM 704 C C . GLU A 1 91 ? -13.214 4.104 13.179 1.00 93.56 91 GLU A C 1
ATOM 706 O O . GLU A 1 91 ? -13.889 4.213 14.198 1.00 93.56 91 GLU A O 1
ATOM 711 N N . MET A 1 92 ? -12.151 3.296 13.137 1.00 94.06 92 MET A N 1
ATOM 712 C CA . MET A 1 92 ? -11.716 2.490 14.282 1.00 94.06 92 MET A CA 1
ATOM 713 C C . MET A 1 92 ? -11.128 3.323 15.429 1.00 94.06 92 MET A C 1
ATOM 715 O O . MET A 1 92 ? -11.238 2.903 16.581 1.00 94.06 92 MET A O 1
ATOM 719 N N . GLU A 1 93 ? -10.518 4.478 15.140 1.00 94.56 93 GLU A N 1
ATOM 720 C CA . GLU A 1 93 ? -10.087 5.450 16.155 1.00 94.56 93 GLU A CA 1
ATOM 721 C C . GLU A 1 93 ? -11.283 5.963 16.957 1.00 94.56 93 GLU A C 1
ATOM 723 O O . GLU A 1 93 ? -11.243 5.905 18.181 1.00 94.56 93 GLU A O 1
ATOM 728 N N . GLU A 1 94 ? -12.374 6.357 16.294 1.00 93.81 94 GLU A N 1
ATOM 729 C CA . GLU A 1 94 ? -13.593 6.852 16.958 1.00 93.81 94 GLU A CA 1
ATOM 730 C C . GLU A 1 94 ? -14.193 5.806 17.923 1.00 93.81 94 GLU A C 1
ATOM 732 O O . GLU A 1 94 ? -14.644 6.126 19.030 1.00 93.81 94 GLU A O 1
ATOM 737 N N . TYR A 1 95 ? -14.146 4.526 17.539 1.00 90.81 95 TYR A N 1
ATOM 738 C CA . TYR A 1 95 ? -14.593 3.423 18.395 1.00 90.81 95 TYR A CA 1
ATOM 739 C C . TYR A 1 95 ? -13.638 3.177 19.570 1.00 90.81 95 TYR A C 1
ATOM 741 O O . TYR A 1 95 ? -14.089 2.933 20.688 1.00 90.81 95 TYR A O 1
ATOM 749 N N . ALA A 1 96 ? -12.324 3.273 19.350 1.00 91.19 96 ALA A N 1
ATOM 750 C CA . ALA A 1 96 ? -11.317 3.100 20.399 1.00 91.19 96 ALA A CA 1
ATOM 751 C C . ALA A 1 96 ? -11.246 4.282 21.385 1.00 91.19 96 ALA A C 1
ATOM 753 O O . ALA A 1 96 ? -10.846 4.100 22.534 1.00 91.19 96 ALA A O 1
ATOM 754 N N . GLU A 1 97 ? -11.656 5.482 20.967 1.00 92.19 97 GLU A N 1
ATOM 755 C CA . GLU A 1 97 ? -11.879 6.623 21.864 1.00 92.19 97 GLU A CA 1
ATOM 756 C C . GLU A 1 97 ? -13.077 6.380 22.791 1.00 92.19 97 GLU A C 1
ATOM 758 O O . GLU A 1 97 ? -13.049 6.759 23.963 1.00 92.19 97 GLU A O 1
ATOM 763 N N . SER A 1 98 ? -14.113 5.711 22.276 1.00 90.19 98 SER A N 1
ATOM 764 C CA . SER A 1 98 ? -15.325 5.369 23.028 1.00 90.19 98 SER A CA 1
ATOM 765 C C . SER A 1 98 ? -15.135 4.157 23.953 1.00 90.19 98 SER A C 1
ATOM 767 O O . SER A 1 98 ? -15.734 4.102 25.028 1.00 90.19 98 SER A O 1
ATOM 769 N N . ASP A 1 99 ? -14.287 3.201 23.566 1.00 90.00 99 ASP A N 1
ATOM 770 C CA . ASP A 1 99 ? -13.883 2.040 24.364 1.00 90.00 99 ASP A CA 1
ATOM 771 C C . ASP A 1 99 ? -12.356 1.859 24.319 1.00 90.00 99 ASP A C 1
ATOM 773 O O . ASP A 1 99 ? -11.785 1.276 23.392 1.00 90.00 99 ASP A O 1
ATOM 777 N N . SER A 1 100 ? -11.688 2.321 25.378 1.00 91.25 100 SER A N 1
ATOM 778 C CA . SER A 1 100 ? -10.225 2.313 25.483 1.00 91.25 100 SER A CA 1
ATOM 779 C C . SER A 1 100 ? -9.604 0.914 25.495 1.00 91.25 100 SER A C 1
ATOM 781 O O . SER A 1 100 ? -8.404 0.780 25.239 1.00 91.25 100 SER A O 1
ATOM 783 N N . SER A 1 101 ? -10.391 -0.144 25.732 1.00 93.12 101 SER A N 1
ATOM 784 C CA . SER A 1 101 ? -9.905 -1.524 25.637 1.00 93.12 101 SER A CA 1
ATOM 785 C C . SER A 1 101 ? -9.540 -1.930 24.202 1.00 93.12 101 SER A C 1
ATOM 787 O O . SER A 1 101 ? -8.776 -2.877 24.010 1.00 93.12 101 SER A O 1
ATOM 789 N N . LEU A 1 102 ? -10.024 -1.188 23.197 1.00 93.50 102 LEU A N 1
ATOM 790 C CA . LEU A 1 102 ? -9.763 -1.426 21.775 1.00 93.50 102 LEU A CA 1
ATOM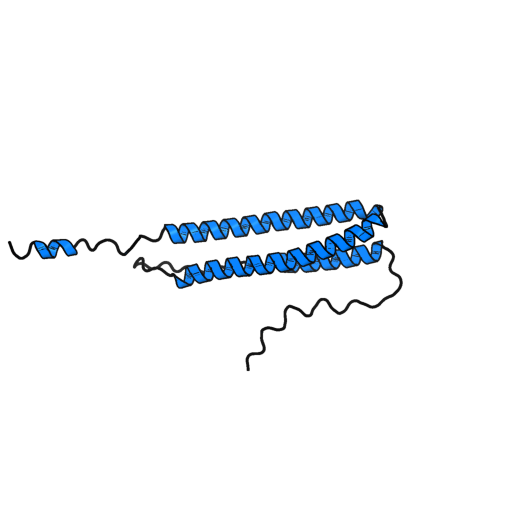 791 C C . LEU A 1 102 ? -8.461 -0.771 21.280 1.00 93.50 102 LEU A C 1
ATOM 793 O O . LEU A 1 102 ? -7.911 -1.187 20.257 1.00 93.50 102 LEU A O 1
ATOM 797 N N . ALA A 1 103 ? -7.923 0.215 22.008 1.00 93.94 103 ALA A N 1
ATOM 798 C CA . ALA A 1 103 ? -6.739 0.972 21.593 1.00 93.94 103 ALA A CA 1
ATOM 799 C C . ALA A 1 103 ? -5.490 0.100 21.322 1.00 93.94 103 ALA A C 1
ATOM 801 O O . ALA A 1 103 ? -4.843 0.308 20.292 1.00 93.94 103 ALA A O 1
ATOM 802 N N . PRO A 1 104 ? -5.156 -0.923 22.142 1.00 96.12 104 PRO A N 1
ATOM 803 C CA . PRO A 1 104 ? -4.020 -1.802 21.850 1.00 96.12 104 PRO A CA 1
ATOM 804 C C . PRO A 1 104 ? -4.184 -2.580 20.537 1.00 96.12 104 PRO A C 1
ATOM 806 O O . PRO A 1 104 ? -3.216 -2.793 19.806 1.00 96.12 104 PRO A O 1
ATOM 809 N N . GLN A 1 105 ? -5.413 -3.000 20.222 1.00 95.56 105 GLN A N 1
ATOM 810 C CA . GLN A 1 105 ? -5.703 -3.719 18.986 1.00 95.56 105 GLN A CA 1
ATOM 811 C C . GLN A 1 105 ? -5.587 -2.788 17.776 1.00 95.56 105 GLN A C 1
ATOM 813 O O . GLN A 1 105 ? -4.987 -3.170 16.772 1.00 95.56 105 GLN A O 1
ATOM 818 N N . LEU A 1 106 ? -6.099 -1.558 17.880 1.00 96.56 106 LEU A N 1
ATOM 819 C CA . LEU A 1 106 ? -5.968 -0.544 16.834 1.00 96.56 106 LEU A CA 1
ATOM 820 C C . LEU A 1 106 ? -4.501 -0.251 16.505 1.00 96.56 106 LEU A C 1
ATOM 822 O O . LEU A 1 106 ? -4.128 -0.220 15.333 1.00 96.56 106 LEU A O 1
ATOM 826 N N . GLU A 1 107 ? -3.663 -0.098 17.529 1.00 97.25 107 GLU A N 1
ATOM 827 C CA . GLU A 1 107 ? -2.234 0.171 17.354 1.00 97.25 107 GLU A CA 1
ATOM 828 C C . GLU A 1 107 ? -1.514 -0.978 16.635 1.00 97.25 107 GLU A C 1
ATOM 830 O O . GLU A 1 107 ? -0.711 -0.762 15.720 1.00 97.25 107 GLU A O 1
ATOM 835 N N . SER A 1 108 ? -1.857 -2.224 16.980 1.00 96.94 108 SER A N 1
ATOM 836 C CA . SER A 1 108 ? -1.333 -3.402 16.287 1.00 96.94 108 SER A CA 1
ATOM 837 C C . SER A 1 108 ? -1.720 -3.416 14.804 1.00 96.94 108 SER A C 1
ATOM 839 O O . SER A 1 108 ? -0.887 -3.753 13.959 1.00 96.94 108 SER A O 1
ATOM 841 N N . ILE A 1 109 ? -2.954 -3.025 14.477 1.00 96.81 109 ILE A N 1
ATOM 842 C CA . ILE A 1 109 ? -3.444 -2.978 13.095 1.00 96.81 109 ILE A CA 1
ATOM 843 C C . ILE A 1 109 ? -2.726 -1.874 12.313 1.00 96.81 109 ILE A C 1
ATOM 845 O O . ILE A 1 109 ? -2.219 -2.146 11.224 1.00 96.81 109 ILE A O 1
ATOM 849 N N . LYS A 1 110 ? -2.613 -0.662 12.870 1.00 97.38 110 LYS A N 1
ATOM 850 C CA . LYS A 1 110 ? -1.866 0.451 12.258 1.00 97.38 110 LYS A CA 1
ATOM 851 C C . LYS A 1 110 ? -0.422 0.060 11.960 1.00 97.38 110 LYS A C 1
ATOM 853 O O . LYS A 1 110 ? 0.035 0.212 10.830 1.00 97.38 110 LYS A O 1
ATOM 858 N N . THR A 1 111 ? 0.257 -0.549 12.932 1.00 97.50 111 THR A N 1
ATOM 859 C CA . THR A 1 111 ? 1.637 -1.027 12.769 1.00 97.50 111 THR A CA 1
ATOM 860 C C . THR A 1 111 ? 1.760 -2.031 11.618 1.00 97.50 111 THR A C 1
ATOM 862 O O . THR A 1 111 ? 2.672 -1.931 10.795 1.00 97.50 111 THR A O 1
ATOM 865 N N . ALA A 1 112 ? 0.833 -2.990 11.515 1.00 95.62 112 ALA A N 1
ATOM 866 C CA . ALA A 1 112 ? 0.840 -3.976 10.436 1.00 95.62 112 ALA A CA 1
ATOM 867 C C . ALA A 1 112 ? 0.597 -3.338 9.055 1.00 95.62 112 ALA A C 1
ATOM 869 O O . ALA A 1 112 ? 1.259 -3.702 8.077 1.00 95.62 112 ALA A O 1
ATOM 870 N N . VAL A 1 113 ? -0.322 -2.369 8.978 1.00 96.44 113 VAL A N 1
ATOM 871 C CA . VAL A 1 113 ? -0.607 -1.594 7.761 1.00 96.44 113 VAL A CA 1
ATOM 872 C C . VAL A 1 113 ? 0.633 -0.816 7.316 1.00 96.44 113 VAL A C 1
ATOM 874 O O . VAL A 1 113 ? 1.057 -0.943 6.164 1.00 96.44 113 VAL A O 1
ATOM 877 N N . GLU A 1 114 ? 1.272 -0.088 8.232 1.00 96.38 114 GLU A N 1
ATOM 878 C CA . GLU A 1 114 ? 2.498 0.663 7.954 1.00 96.38 114 GLU A CA 1
ATOM 879 C C . GLU A 1 114 ? 3.652 -0.236 7.507 1.00 96.38 114 GLU A C 1
ATOM 881 O O . GLU A 1 114 ? 4.368 0.086 6.556 1.00 96.38 114 GLU A O 1
ATOM 886 N N . GLN A 1 115 ? 3.856 -1.369 8.184 1.00 95.31 115 GLN A N 1
ATOM 887 C CA . GLN A 1 115 ? 4.931 -2.296 7.847 1.00 95.31 115 GLN A CA 1
ATOM 888 C C . GLN A 1 115 ? 4.757 -2.854 6.432 1.00 95.31 115 GLN A C 1
ATOM 890 O O . GLN A 1 115 ? 5.724 -2.907 5.667 1.00 95.31 115 GLN A O 1
ATOM 895 N N . ARG A 1 116 ? 3.531 -3.235 6.063 1.00 93.19 116 ARG A N 1
ATOM 896 C CA . ARG A 1 116 ? 3.233 -3.703 4.707 1.00 93.19 116 ARG A CA 1
ATOM 897 C C . ARG A 1 116 ? 3.470 -2.602 3.680 1.00 93.19 116 ARG A C 1
ATOM 899 O O . ARG A 1 116 ? 4.038 -2.885 2.627 1.00 93.19 116 ARG A O 1
ATOM 906 N N . GLU A 1 117 ? 3.041 -1.370 3.954 1.00 94.81 117 GLU A N 1
ATOM 907 C CA . GLU A 1 117 ? 3.226 -0.262 3.012 1.00 94.81 117 GLU A CA 1
ATOM 908 C C . GLU A 1 117 ? 4.714 0.035 2.794 1.00 94.81 117 GLU A C 1
ATOM 910 O O . GLU A 1 117 ? 5.154 0.150 1.653 1.00 94.81 117 GLU A O 1
ATOM 915 N N . LYS A 1 118 ? 5.527 0.017 3.858 1.00 95.12 118 LYS A N 1
ATOM 916 C CA . LYS A 1 118 ? 6.991 0.136 3.748 1.00 95.12 118 LYS A CA 1
ATOM 917 C C . LYS A 1 118 ? 7.594 -0.948 2.851 1.00 95.12 118 LYS A C 1
ATOM 919 O O . LYS A 1 118 ? 8.401 -0.633 1.979 1.00 95.12 118 LYS A O 1
ATOM 924 N N . GLN A 1 119 ? 7.195 -2.209 3.030 1.00 92.69 119 GLN A N 1
ATOM 925 C CA . GLN A 1 119 ? 7.668 -3.318 2.188 1.00 92.69 119 GLN A CA 1
ATOM 926 C C . GLN A 1 119 ? 7.257 -3.148 0.722 1.00 92.69 119 GLN A C 1
ATOM 928 O O . GLN A 1 119 ? 8.041 -3.415 -0.189 1.00 92.69 119 GLN A O 1
ATOM 933 N N . TRP A 1 120 ? 6.028 -2.695 0.481 1.00 94.00 120 TRP A N 1
ATOM 934 C CA . TRP A 1 120 ? 5.526 -2.478 -0.868 1.00 94.00 120 TRP A CA 1
ATOM 935 C C . TRP A 1 120 ? 6.281 -1.342 -1.579 1.00 94.00 120 TRP A C 1
ATOM 937 O O . TRP A 1 120 ? 6.745 -1.528 -2.706 1.00 94.00 120 TRP A O 1
ATOM 947 N N . GLN A 1 121 ? 6.504 -0.217 -0.891 1.00 93.06 121 GLN A N 1
ATOM 948 C CA . GLN A 1 121 ? 7.285 0.916 -1.400 1.00 93.06 121 GLN A CA 1
ATOM 949 C C . GLN A 1 121 ? 8.727 0.521 -1.740 1.00 93.06 121 GLN A C 1
ATOM 951 O O . GLN A 1 121 ? 9.244 0.913 -2.786 1.00 93.06 121 GLN A O 1
ATOM 956 N N . GLN A 1 122 ? 9.366 -0.310 -0.908 1.00 92.06 122 GLN A N 1
ATOM 957 C CA . GLN A 1 122 ? 10.693 -0.864 -1.206 1.00 92.06 122 GLN A CA 1
ATOM 958 C C . GLN A 1 122 ? 10.687 -1.666 -2.515 1.00 92.06 122 GLN A C 1
ATOM 960 O O . GLN A 1 122 ? 11.509 -1.413 -3.395 1.00 92.06 122 GLN A O 1
ATOM 965 N N . GLY A 1 123 ? 9.711 -2.561 -2.698 1.00 89.75 123 GLY A N 1
ATOM 966 C CA . GLY A 1 123 ? 9.587 -3.350 -3.927 1.00 89.75 123 GLY A CA 1
ATOM 967 C C . GLY A 1 123 ? 9.332 -2.503 -5.183 1.00 89.75 123 GLY A C 1
ATOM 968 O O . GLY A 1 123 ? 9.824 -2.832 -6.266 1.00 89.75 123 GLY A O 1
ATOM 969 N N . ILE A 1 124 ? 8.592 -1.397 -5.070 1.00 91.62 124 ILE A N 1
ATOM 970 C CA . ILE A 1 124 ? 8.412 -0.441 -6.174 1.00 91.62 124 ILE A CA 1
ATOM 971 C C . ILE A 1 124 ? 9.697 0.341 -6.456 1.00 91.62 124 ILE A C 1
ATOM 973 O O . ILE A 1 124 ? 10.065 0.499 -7.623 1.00 91.62 124 ILE A O 1
ATOM 977 N N . ALA A 1 125 ? 10.410 0.787 -5.422 1.00 90.88 125 ALA A N 1
ATOM 978 C CA . ALA A 1 125 ? 11.679 1.494 -5.573 1.00 90.88 125 ALA A CA 1
ATOM 979 C C . ALA A 1 125 ? 12.734 0.628 -6.282 1.00 90.88 125 ALA A C 1
ATOM 981 O O . ALA A 1 125 ? 13.404 1.098 -7.205 1.00 90.88 125 ALA A O 1
ATOM 982 N N . GLU A 1 126 ? 12.828 -0.657 -5.929 1.00 87.62 126 GLU A N 1
ATOM 983 C CA . GLU A 1 126 ? 13.687 -1.627 -6.619 1.00 87.62 126 GLU A CA 1
ATOM 984 C C . GLU A 1 126 ? 13.333 -1.745 -8.108 1.00 87.62 126 GLU A C 1
ATOM 986 O O . GLU A 1 126 ? 14.212 -1.677 -8.970 1.00 87.62 126 GLU A O 1
ATOM 991 N N . ARG A 1 127 ? 12.039 -1.845 -8.442 1.00 86.38 127 ARG A N 1
ATOM 992 C CA . ARG A 1 127 ? 11.575 -1.912 -9.839 1.00 86.38 127 ARG A CA 1
ATOM 993 C C . ARG A 1 127 ? 11.909 -0.650 -10.625 1.00 86.38 127 ARG A C 1
ATOM 995 O O . ARG A 1 127 ? 12.368 -0.756 -11.762 1.00 86.38 127 ARG A O 1
ATOM 1002 N N . LYS A 1 128 ? 11.720 0.528 -10.025 1.00 88.81 128 LYS A N 1
ATOM 1003 C CA . LYS A 1 128 ? 12.100 1.815 -10.626 1.00 88.81 128 LYS A CA 1
ATOM 1004 C C . LYS A 1 128 ? 13.607 1.898 -10.867 1.00 88.81 128 LYS A C 1
ATOM 1006 O O . LYS A 1 128 ? 14.026 2.347 -11.932 1.00 88.81 128 LYS A O 1
ATOM 1011 N N . SER A 1 129 ? 14.416 1.417 -9.922 1.00 85.94 129 SER A N 1
ATOM 1012 C CA . SER A 1 129 ? 15.874 1.351 -10.070 1.00 85.94 129 SER A CA 1
ATOM 1013 C C . SER A 1 129 ? 16.286 0.461 -11.247 1.00 85.94 129 SER A C 1
ATOM 1015 O O . SER A 1 129 ? 17.064 0.888 -12.099 1.00 85.94 129 SER A O 1
ATOM 1017 N N . ILE A 1 130 ? 15.694 -0.733 -11.370 1.00 82.25 130 ILE A N 1
ATOM 1018 C CA . ILE A 1 130 ? 15.938 -1.638 -12.505 1.00 82.25 130 ILE A CA 1
ATOM 1019 C C . ILE A 1 130 ? 15.542 -0.979 -13.830 1.00 82.25 130 ILE A C 1
ATOM 1021 O O . ILE A 1 130 ? 16.330 -0.992 -14.773 1.00 82.25 130 ILE A O 1
ATOM 1025 N N . ALA A 1 131 ? 14.358 -0.365 -13.901 1.00 81.75 131 ALA A N 1
ATOM 1026 C CA . ALA A 1 131 ? 13.910 0.341 -15.100 1.00 81.75 131 ALA A CA 1
ATOM 1027 C C . ALA A 1 131 ? 14.876 1.478 -15.486 1.00 81.75 131 ALA A C 1
ATOM 1029 O O . ALA A 1 131 ? 15.205 1.643 -16.660 1.00 81.75 131 ALA A O 1
ATOM 1030 N N . ASN A 1 132 ? 15.392 2.228 -14.508 1.00 84.19 132 ASN A N 1
ATOM 1031 C CA . ASN A 1 132 ? 16.377 3.284 -14.740 1.00 84.19 132 ASN A CA 1
ATOM 1032 C C . ASN A 1 132 ? 17.728 2.731 -15.226 1.00 84.19 132 ASN A C 1
ATOM 1034 O O . ASN A 1 132 ? 18.290 3.251 -16.186 1.00 84.19 132 ASN A O 1
ATOM 1038 N N . MET A 1 133 ? 18.229 1.646 -14.625 1.00 81.56 133 MET A N 1
ATOM 1039 C CA . MET A 1 133 ? 19.448 0.977 -15.098 1.00 81.56 133 MET A CA 1
ATOM 1040 C C . MET A 1 133 ? 19.300 0.493 -16.542 1.00 81.56 133 MET A C 1
ATOM 1042 O O . MET A 1 133 ? 20.207 0.685 -17.347 1.00 81.56 133 MET A O 1
ATOM 1046 N N . LEU A 1 134 ? 18.145 -0.079 -16.897 1.00 76.94 134 LEU A N 1
ATOM 1047 C CA . LEU A 1 134 ? 17.866 -0.510 -18.266 1.00 76.94 134 LEU A CA 1
ATOM 1048 C C . LEU A 1 134 ? 17.834 0.663 -19.248 1.00 76.94 134 LEU A C 1
ATOM 1050 O O . LEU A 1 134 ? 18.310 0.499 -20.363 1.00 76.94 134 LEU A O 1
ATOM 1054 N N . LYS A 1 135 ? 17.338 1.838 -18.839 1.00 77.62 135 LYS A N 1
ATOM 1055 C CA . LYS A 1 135 ? 17.390 3.068 -19.649 1.00 77.62 135 LYS A CA 1
ATOM 1056 C C . LYS A 1 135 ? 18.821 3.580 -19.834 1.00 77.62 135 LYS A C 1
ATOM 1058 O O . LYS A 1 135 ? 19.170 4.005 -20.928 1.00 77.62 135 LYS A O 1
ATOM 1063 N N . GLN A 1 136 ? 19.651 3.528 -18.791 1.00 74.50 136 GLN A N 1
ATOM 1064 C CA . GLN A 1 136 ? 21.043 4.005 -18.832 1.00 74.50 136 GLN A CA 1
ATOM 1065 C C . GLN A 1 136 ? 21.993 3.063 -19.577 1.00 74.50 136 GLN A C 1
ATOM 1067 O O . GLN A 1 136 ? 22.965 3.517 -20.172 1.00 74.50 136 GLN A O 1
ATOM 1072 N N . ALA A 1 137 ? 21.718 1.758 -19.565 1.00 67.69 137 ALA A N 1
ATOM 1073 C CA . ALA A 1 137 ? 22.492 0.767 -20.307 1.00 67.69 137 ALA A CA 1
ATOM 1074 C C . ALA A 1 137 ? 22.302 0.865 -21.836 1.00 67.69 137 ALA A C 1
ATOM 1076 O O . ALA A 1 137 ? 22.985 0.166 -22.585 1.00 67.69 137 ALA A O 1
ATOM 1077 N N . VAL A 1 138 ? 21.384 1.716 -22.311 1.00 62.12 138 VAL A N 1
ATOM 1078 C CA . VAL A 1 138 ? 21.164 1.977 -23.736 1.00 62.12 138 VAL A CA 1
ATOM 1079 C C . VAL A 1 138 ? 22.289 2.879 -24.258 1.00 62.12 138 VAL A C 1
ATOM 1081 O O . VAL A 1 138 ? 22.407 4.020 -23.806 1.00 62.12 138 VAL A O 1
ATOM 1084 N N . PRO A 1 139 ? 23.118 2.424 -25.217 1.00 58.03 139 PRO A N 1
ATOM 1085 C CA . PRO A 1 139 ? 24.096 3.300 -25.852 1.00 58.03 139 PRO A CA 1
ATOM 1086 C C . PRO A 1 139 ? 23.378 4.435 -26.598 1.00 58.03 139 PRO A C 1
ATOM 1088 O O . PRO A 1 139 ? 22.318 4.226 -27.184 1.00 58.03 139 PRO A O 1
ATOM 1091 N N . ALA A 1 140 ? 23.971 5.634 -26.621 1.00 53.88 140 ALA A N 1
ATOM 1092 C CA . ALA A 1 140 ? 23.405 6.860 -27.212 1.00 53.88 140 ALA A CA 1
ATOM 1093 C C . ALA A 1 140 ? 23.215 6.832 -28.753 1.00 53.88 140 ALA A C 1
ATOM 1095 O O . ALA A 1 140 ? 23.064 7.870 -29.394 1.00 53.88 140 ALA A O 1
ATOM 1096 N N . GLY A 1 141 ? 23.232 5.652 -29.366 1.00 51.81 141 GLY A N 1
ATOM 1097 C CA . GLY A 1 141 ? 23.109 5.422 -30.796 1.00 51.81 141 GLY A CA 1
ATOM 1098 C C . GLY A 1 141 ? 23.761 4.096 -31.189 1.00 51.81 141 GLY A C 1
ATOM 1099 O O . GLY A 1 141 ? 24.463 3.489 -30.374 1.00 51.81 141 GLY A O 1
ATOM 1100 N N . PRO A 1 142 ? 23.560 3.626 -32.434 1.00 55.22 142 PRO A N 1
ATOM 1101 C CA . PRO A 1 142 ? 24.389 2.556 -32.972 1.00 55.22 142 PRO A CA 1
ATOM 1102 C C . PRO A 1 142 ? 25.868 2.956 -32.829 1.00 55.22 142 PRO A C 1
ATOM 1104 O O . PRO A 1 142 ? 26.182 4.139 -33.016 1.00 55.22 142 PRO A O 1
ATOM 1107 N N . PRO A 1 143 ? 26.782 2.019 -32.500 1.00 57.72 143 PRO A N 1
ATOM 1108 C CA . PRO A 1 143 ? 28.209 2.317 -32.519 1.00 57.72 143 PRO A CA 1
ATOM 1109 C C . PRO A 1 143 ? 28.544 2.972 -33.860 1.00 57.72 143 PRO A C 1
ATOM 1111 O O . PRO A 1 143 ? 28.037 2.545 -34.904 1.00 57.72 143 PRO A O 1
ATOM 1114 N N . SER A 1 144 ? 29.329 4.053 -33.829 1.00 59.91 144 SER A N 1
ATOM 1115 C CA . SER A 1 144 ? 29.745 4.743 -35.048 1.00 59.91 144 SER A CA 1
ATOM 1116 C C . SER A 1 144 ? 30.276 3.703 -36.031 1.00 59.91 144 SER A C 1
ATOM 1118 O O . SER A 1 144 ? 31.130 2.895 -35.678 1.00 59.91 144 SER A O 1
ATOM 1120 N N . ASN A 1 145 ? 29.721 3.667 -37.248 1.00 62.84 145 ASN A N 1
ATOM 1121 C CA . ASN A 1 145 ? 30.166 2.712 -38.257 1.00 62.84 145 ASN A CA 1
ATOM 1122 C C . ASN A 1 145 ? 31.662 2.969 -38.529 1.00 62.84 145 ASN A C 1
ATOM 1124 O O . ASN A 1 145 ? 31.974 4.004 -39.127 1.00 62.84 145 ASN A O 1
ATOM 1128 N N . PRO A 1 146 ? 32.578 2.060 -38.140 1.00 62.44 146 PRO A N 1
ATOM 1129 C CA . PRO A 1 146 ? 34.015 2.286 -38.286 1.00 62.44 146 PRO A CA 1
ATOM 1130 C C . PRO A 1 146 ? 34.438 2.332 -39.762 1.00 62.44 146 PRO A C 1
ATOM 1132 O O . PRO A 1 146 ? 35.499 2.848 -40.093 1.00 62.44 146 PRO A O 1
ATOM 1135 N N . TRP A 1 147 ? 33.583 1.853 -40.670 1.00 62.88 147 TRP A N 1
ATOM 1136 C CA . TRP A 1 147 ? 33.811 1.865 -42.113 1.00 62.88 147 TRP A CA 1
ATOM 1137 C C . TRP A 1 147 ? 33.389 3.173 -42.793 1.00 62.88 147 TRP A C 1
ATOM 1139 O O . TRP A 1 147 ? 33.681 3.363 -43.972 1.00 62.88 147 TRP A O 1
ATOM 1149 N N . LYS A 1 148 ? 32.729 4.094 -42.075 1.00 62.09 148 LYS A N 1
ATOM 1150 C CA . LYS A 1 148 ? 32.269 5.377 -42.637 1.00 62.09 148 LYS A CA 1
ATOM 1151 C C . LYS A 1 148 ? 33.425 6.341 -42.951 1.00 62.09 148 LYS A C 1
ATOM 1153 O O . LYS A 1 148 ? 33.264 7.227 -43.785 1.00 62.09 148 LYS A O 1
ATOM 1158 N N . ASP A 1 149 ? 34.584 6.152 -42.319 1.00 57.41 149 ASP A N 1
ATOM 1159 C CA . ASP A 1 149 ? 35.809 6.905 -42.621 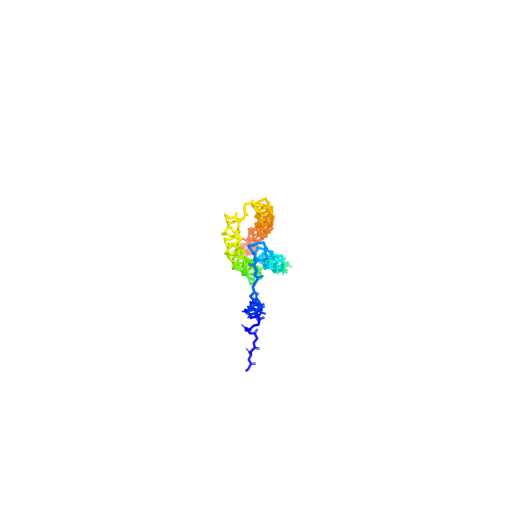1.00 57.41 149 ASP A CA 1
ATOM 1160 C C . ASP A 1 149 ? 36.703 6.210 -43.656 1.00 57.41 149 ASP A C 1
ATOM 1162 O O . ASP A 1 149 ? 37.500 6.868 -44.319 1.00 57.41 149 ASP A O 1
ATOM 1166 N N . VAL A 1 150 ? 36.525 4.905 -43.883 1.00 59.41 150 VAL A N 1
ATOM 1167 C CA . VAL A 1 150 ? 37.327 4.136 -44.852 1.00 59.41 150 VAL A CA 1
ATOM 1168 C C . VAL A 1 150 ? 36.964 4.503 -46.297 1.00 59.41 150 VAL A C 1
ATOM 1170 O O . VAL A 1 150 ? 37.810 4.457 -47.186 1.00 59.41 150 VAL A O 1
ATOM 1173 N N . SER A 1 151 ? 35.739 4.981 -46.539 1.00 57.59 151 SER A N 1
ATOM 1174 C CA . SER A 1 151 ? 35.327 5.506 -47.847 1.00 57.59 151 SER A CA 1
ATOM 1175 C C . SER A 1 151 ? 36.015 6.819 -48.243 1.00 57.59 151 SER A C 1
ATOM 1177 O O . SER A 1 151 ? 35.894 7.216 -49.395 1.00 57.59 151 SER A O 1
ATOM 1179 N N . LYS A 1 152 ? 36.741 7.487 -47.333 1.00 57.12 152 LYS A N 1
ATOM 1180 C CA . LYS A 1 152 ? 37.513 8.706 -47.644 1.00 57.12 152 LYS A CA 1
ATOM 1181 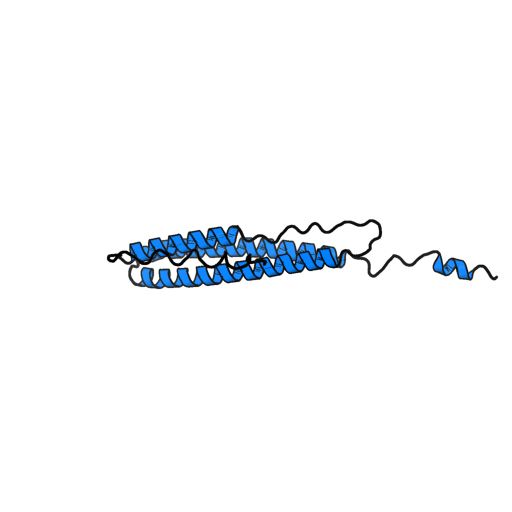C C . LYS A 1 152 ? 38.927 8.417 -48.162 1.00 57.12 152 LYS A C 1
ATOM 1183 O O . LYS A 1 152 ? 39.591 9.332 -48.629 1.00 57.12 152 LYS A O 1
ATOM 1188 N N . PHE A 1 153 ? 39.378 7.165 -48.096 1.00 57.28 153 PHE A N 1
ATOM 1189 C CA . PHE A 1 153 ? 40.715 6.750 -48.539 1.00 57.28 153 PHE A CA 1
ATOM 1190 C C . PHE A 1 153 ? 40.726 6.128 -49.940 1.00 57.28 153 PHE A C 1
ATOM 1192 O O . PHE A 1 153 ? 41.753 5.614 -50.365 1.00 57.28 153 PHE A O 1
ATOM 1199 N N . LYS A 1 154 ? 39.592 6.128 -50.655 1.00 54.78 154 LYS A N 1
ATOM 1200 C CA . LYS A 1 154 ? 39.494 5.483 -51.973 1.00 54.78 154 LYS A CA 1
ATOM 1201 C C . LYS A 1 154 ? 39.878 6.390 -53.153 1.00 54.78 154 LYS A C 1
ATOM 1203 O O . LYS A 1 154 ? 39.978 5.876 -54.259 1.00 54.78 154 LYS A O 1
ATOM 1208 N N . ASP A 1 155 ? 40.144 7.673 -52.897 1.00 56.69 155 ASP A N 1
ATOM 1209 C CA . ASP A 1 155 ? 40.484 8.681 -53.914 1.00 56.69 155 ASP A CA 1
ATOM 1210 C C . ASP A 1 155 ? 41.835 9.395 -53.640 1.00 56.69 155 ASP A C 1
ATOM 1212 O O . ASP A 1 155 ? 41.978 10.580 -53.943 1.00 56.69 155 ASP A O 1
ATOM 1216 N N . GLN A 1 156 ? 42.824 8.707 -53.049 1.00 45.91 156 GLN A N 1
ATOM 1217 C CA . GLN A 1 156 ? 44.225 9.175 -52.993 1.00 45.91 156 GLN A CA 1
ATOM 1218 C C . GLN A 1 156 ? 45.145 8.286 -53.823 1.00 45.91 156 GLN A C 1
ATOM 1220 O O . GLN A 1 156 ? 45.003 7.046 -53.723 1.00 45.91 156 GLN A O 1
#

Foldseek 3Di:
DDPDPDPPPPDPPPPPDDPDDALVRLLVVLLVVLVVLVVVLVVLDQDPQPQDDDPQLDHPPVSLVSSVVSLVVSVVSNVVSVVVSVVSLVVNVVSCVVPVVCVVVSVVSVVVSVVVVVVVVVVSVVSVVVSVVSVVPRPPDGPDPPCVCVVVPPPD

pLDDT: mean 77.71, std 18.41, range [33.34, 97.5]

Organism: NCBI:txid2144175

Secondary structure (DSSP, 8-state):
----SSSSS-SSS-----S---HHHHHHHHHHHHHHHHHHHHH-----------TT----HHHHHHHHHHHHHHHHHHHHHHHHHHHHHHHHHHHHHH-GGGHHHHHHHHHHHHHHHHHHHHHHHHHHHHHHHHHHTS-SSSPP-GGGTGGGSTT-

Radius of gyration: 25.95 Å; chains: 1; bounding box: 74×18×80 Å